Protein AF-A0A6V7LRF5-F1 (afdb_monomer_lite)

Secondary structure (DSSP, 8-state):
--TT---HHHHHHHHHHHHHTTHHHHHHHHHHHHHHHHHHHHHHS-TTS-HHHHHHHH--

InterPro domains:
  IPR008949 Isoprenoi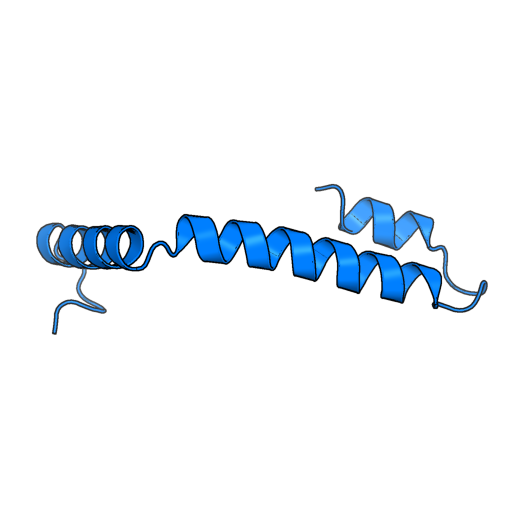d synthase domain superfamily [G3DSA:1.10.600.10] (1-60)
  IPR008949 Isoprenoid synthase domain superfamily [SSF48576] (2-59)
  IPR039702 Farnesyl pyrophosphate synthase-like [PTHR11525] (2-60)

Foldseek 3Di:
DLPPDPDVVSVVVVVVVCVVVVVVVVVVVVLVVVLVVVLVVLVVDPPVDDSVVVVVVSVD

Organism: NCBI:txid1563983

Radius of gyration: 18.41 Å; chains: 1; bounding box: 38×17×44 Å

pLDDT: mean 82.78, std 8.2, range [52.53, 92.75]

Structure (mmCIF, N/CA/C/O backbone):
data_AF-A0A6V7LRF5-F1
#
_entry.id   AF-A0A6V7LRF5-F1
#
loop_
_atom_site.group_PDB
_atom_site.id
_atom_site.type_symbol
_atom_site.label_atom_id
_atom_site.label_alt_id
_atom_site.label_comp_id
_atom_site.label_asym_id
_atom_site.label_entity_id
_atom_site.label_seq_id
_atom_site.pdbx_PDB_ins_code
_atom_site.Cartn_x
_atom_site.Cartn_y
_atom_site.Cartn_z
_atom_site.occupancy
_atom_site.B_iso_or_equiv
_atom_site.auth_seq_id
_atom_site.auth_comp_id
_atom_site.auth_asym_id
_atom_site.auth_atom_id
_atom_site.pdbx_PDB_model_num
ATOM 1 N N . ALA A 1 1 ? -18.984 -11.474 19.463 1.00 62.88 1 ALA A N 1
ATOM 2 C CA . ALA A 1 1 ? -18.385 -11.247 18.132 1.00 62.88 1 ALA A CA 1
ATOM 3 C C . ALA A 1 1 ? -19.049 -10.026 17.500 1.00 62.88 1 ALA A C 1
ATOM 5 O O . ALA A 1 1 ? -20.270 -9.989 17.456 1.00 62.88 1 ALA A O 1
ATOM 6 N N . CYS A 1 2 ? -18.277 -9.008 17.101 1.00 67.81 2 CYS A N 1
ATOM 7 C CA . CYS A 1 2 ? -18.798 -7.723 16.592 1.00 67.81 2 CYS A CA 1
ATOM 8 C C . CYS A 1 2 ? -18.588 -7.537 15.077 1.00 67.81 2 CYS A C 1
ATOM 10 O O . CYS A 1 2 ? -18.928 -6.493 14.537 1.00 67.81 2 CYS A O 1
ATOM 12 N N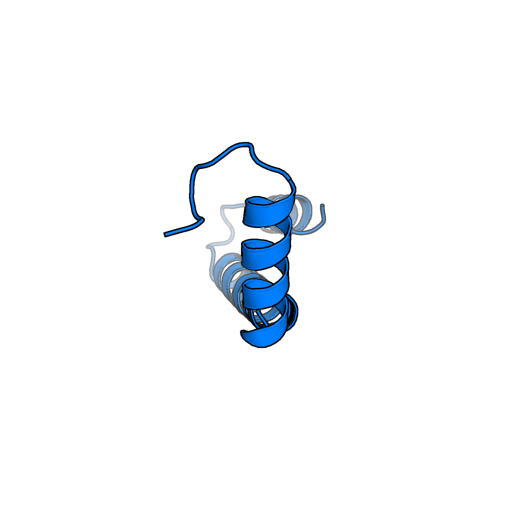 . TYR A 1 3 ? -18.026 -8.536 14.396 1.00 73.06 3 TYR A N 1
ATOM 13 C CA . TYR A 1 3 ? -17.730 -8.495 12.966 1.00 73.06 3 TYR A CA 1
ATOM 14 C C . TYR A 1 3 ? -18.952 -8.932 12.142 1.00 73.06 3 TYR A C 1
ATOM 16 O O . TYR A 1 3 ? -19.614 -9.896 12.524 1.00 73.06 3 TYR A O 1
ATOM 24 N N . GLY A 1 4 ? -19.255 -8.233 11.041 1.00 79.06 4 GLY A N 1
ATOM 25 C CA . GLY A 1 4 ? -20.379 -8.559 10.145 1.00 79.06 4 GLY A CA 1
ATOM 26 C C . GLY A 1 4 ? -21.755 -8.006 10.551 1.00 79.06 4 GLY A C 1
ATOM 27 O O . GLY A 1 4 ? -22.761 -8.417 9.984 1.00 79.06 4 GLY A O 1
ATOM 28 N N . TYR A 1 5 ? -21.816 -7.077 11.509 1.00 81.19 5 TYR A N 1
ATOM 29 C CA . TYR A 1 5 ? -23.055 -6.406 11.923 1.00 81.19 5 TYR A CA 1
ATOM 30 C C . TYR A 1 5 ? -23.069 -4.948 11.450 1.00 81.19 5 TYR A C 1
ATOM 32 O O . TYR A 1 5 ? -22.046 -4.272 11.525 1.00 81.19 5 TYR A O 1
ATOM 40 N N . ALA A 1 6 ? -24.234 -4.451 11.021 1.00 79.00 6 ALA A N 1
ATOM 41 C CA . ALA A 1 6 ? -24.418 -3.060 10.589 1.00 79.00 6 ALA A CA 1
ATOM 42 C C . ALA A 1 6 ? -24.520 -2.054 11.756 1.00 79.00 6 ALA A C 1
ATOM 44 O O . ALA A 1 6 ? -24.579 -0.849 11.521 1.00 79.00 6 ALA A O 1
ATOM 45 N N . ASP A 1 7 ? -24.534 -2.533 13.007 1.00 87.31 7 ASP A N 1
ATOM 46 C CA . ASP A 1 7 ? -24.609 -1.673 14.187 1.00 87.31 7 ASP A CA 1
ATOM 47 C C . ASP A 1 7 ? -23.381 -0.742 14.270 1.00 87.31 7 ASP A C 1
ATOM 49 O O . ASP A 1 7 ? -22.244 -1.230 14.344 1.00 87.31 7 ASP A O 1
ATOM 53 N N . PRO A 1 8 ? -23.572 0.589 14.340 1.00 83.50 8 PRO A N 1
ATOM 54 C CA . PRO A 1 8 ? -22.472 1.554 14.331 1.00 83.50 8 PRO A CA 1
ATOM 55 C C . PRO A 1 8 ? -21.517 1.389 15.522 1.00 83.50 8 PRO A C 1
ATOM 57 O O . PRO A 1 8 ? -20.310 1.573 15.371 1.00 83.50 8 PRO A O 1
ATOM 60 N N . GLU A 1 9 ? -22.011 0.954 16.685 1.00 84.44 9 GLU A N 1
ATOM 61 C CA . GLU A 1 9 ? -21.173 0.665 17.859 1.00 84.44 9 GLU A CA 1
ATOM 62 C C . GLU A 1 9 ? -20.241 -0.538 17.641 1.00 84.44 9 GLU A C 1
ATOM 64 O O . GLU A 1 9 ? -19.084 -0.538 18.072 1.00 84.44 9 GLU A O 1
ATOM 69 N N . LYS A 1 10 ? -20.717 -1.567 16.929 1.00 82.94 10 LYS A N 1
ATOM 70 C CA . LYS A 1 10 ? -19.918 -2.757 16.606 1.00 82.94 10 LYS A CA 1
ATOM 71 C C . LYS A 1 10 ? -18.861 -2.433 15.550 1.00 82.94 10 LYS A C 1
ATOM 73 O O . LYS A 1 10 ? -17.721 -2.875 15.693 1.00 82.94 10 LYS A O 1
ATOM 78 N N . VAL A 1 11 ? -19.198 -1.599 14.562 1.00 86.12 11 VAL A N 1
ATOM 79 C CA . VAL A 1 11 ? -18.243 -1.077 13.569 1.00 86.12 11 VAL A CA 1
ATOM 80 C C . VAL A 1 11 ? -17.170 -0.216 14.237 1.00 86.12 11 VAL A C 1
ATOM 82 O O . VAL A 1 11 ? -15.986 -0.404 13.960 1.00 86.12 11 VAL A O 1
ATOM 85 N N . ALA A 1 12 ? -17.547 0.679 15.156 1.00 86.94 12 ALA A N 1
ATOM 86 C CA . ALA A 1 12 ? -16.594 1.504 15.900 1.00 86.94 12 ALA A CA 1
ATOM 87 C C . ALA A 1 12 ? -15.612 0.653 16.720 1.00 86.94 12 ALA A C 1
ATOM 89 O O . ALA A 1 12 ? -14.413 0.932 16.740 1.00 86.94 12 ALA A O 1
ATOM 90 N N . ARG A 1 13 ? -16.092 -0.434 17.337 1.00 87.25 13 ARG A N 1
ATOM 91 C CA . ARG A 1 13 ? -15.239 -1.372 18.078 1.00 87.25 13 ARG A CA 1
ATOM 92 C C . ARG A 1 13 ? -14.253 -2.119 17.174 1.00 87.25 13 ARG A C 1
ATOM 94 O O . ARG A 1 13 ? -13.106 -2.302 17.565 1.00 87.25 13 ARG A O 1
ATOM 101 N N . VAL A 1 14 ? -14.675 -2.523 15.974 1.00 87.00 14 VAL A N 1
ATOM 102 C CA . VAL A 1 14 ? -13.787 -3.152 14.977 1.00 87.00 14 VAL A CA 1
ATOM 103 C C . VAL A 1 14 ? -12.757 -2.149 14.447 1.00 87.00 14 VAL A C 1
ATOM 105 O O . VAL A 1 14 ? -11.585 -2.492 14.346 1.00 87.00 14 VAL A O 1
ATOM 108 N N . ARG A 1 15 ? -13.157 -0.898 14.183 1.00 85.12 15 ARG A N 1
ATOM 109 C CA . ARG A 1 15 ? -12.227 0.170 13.774 1.00 85.12 15 ARG A CA 1
ATOM 110 C C . ARG A 1 15 ? -11.171 0.456 14.842 1.00 85.12 15 ARG A C 1
ATOM 112 O O . ARG A 1 15 ? -9.993 0.486 14.510 1.00 85.12 15 ARG A O 1
ATOM 119 N N . LYS A 1 16 ? -11.566 0.560 16.117 1.00 88.25 16 LYS A N 1
ATOM 120 C CA . LYS A 1 16 ? -10.615 0.693 17.236 1.00 88.25 16 LYS A CA 1
ATOM 121 C C . LYS A 1 16 ? -9.632 -0.467 17.305 1.00 88.25 16 LYS A C 1
ATOM 123 O O . LYS A 1 16 ? -8.439 -0.243 17.454 1.00 88.25 16 LYS A O 1
ATOM 128 N N . LEU A 1 17 ? -10.119 -1.698 17.151 1.00 89.00 17 LEU A N 1
ATOM 129 C CA . LEU A 1 17 ? -9.246 -2.868 17.112 1.00 89.00 17 LEU A CA 1
ATOM 130 C C . LEU A 1 17 ? -8.239 -2.773 15.956 1.00 89.00 17 LEU A C 1
ATOM 132 O O . LEU A 1 17 ? -7.088 -3.162 16.116 1.00 89.00 17 LEU A O 1
ATOM 136 N N . TYR A 1 18 ? -8.640 -2.233 14.802 1.00 87.69 18 TYR A N 1
ATOM 137 C CA . TYR A 1 18 ? -7.720 -2.039 13.684 1.00 87.69 18 TYR A CA 1
ATOM 138 C C . TYR A 1 18 ? -6.641 -0.991 13.960 1.00 87.69 18 TYR A C 1
ATOM 140 O O . TYR A 1 18 ? -5.484 -1.189 13.587 1.00 87.69 18 TYR A O 1
ATOM 148 N N . GLU A 1 19 ? -6.993 0.088 14.652 1.00 88.00 19 GLU A N 1
ATOM 149 C CA . GLU A 1 19 ? -6.035 1.094 15.117 1.00 88.00 19 GLU A CA 1
ATOM 150 C C . GLU A 1 19 ? -5.067 0.516 16.163 1.00 88.00 19 GLU A C 1
ATOM 152 O O . GLU A 1 19 ? -3.858 0.712 16.048 1.00 88.00 19 GLU A O 1
ATOM 157 N N . GLU A 1 20 ? -5.568 -0.254 17.135 1.00 89.81 20 GLU A N 1
ATOM 158 C CA . GLU A 1 20 ? -4.756 -0.925 18.164 1.00 89.81 20 GLU A CA 1
ATOM 159 C C . GLU A 1 20 ? -3.771 -1.933 17.560 1.00 89.81 20 GLU A C 1
ATOM 161 O O . GLU A 1 20 ? -2.607 -1.991 17.958 1.00 89.81 20 GLU A O 1
ATOM 166 N N . LEU A 1 21 ? -4.215 -2.685 16.549 1.00 88.81 21 LEU A N 1
ATOM 167 C CA . LEU A 1 21 ? -3.375 -3.600 15.772 1.00 88.81 21 LEU A CA 1
ATOM 168 C C . LEU A 1 21 ? -2.412 -2.870 14.826 1.00 88.81 21 LEU A C 1
ATOM 170 O O . L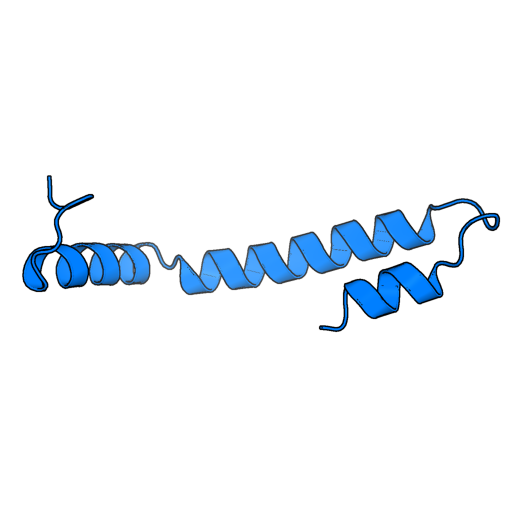EU A 1 21 ? -1.622 -3.522 14.146 1.00 88.81 21 LEU A O 1
ATOM 174 N N . LYS A 1 22 ? -2.474 -1.533 14.768 1.00 88.31 22 LYS A N 1
ATOM 175 C CA . LYS A 1 22 ? -1.673 -0.691 13.875 1.00 88.31 22 LYS A CA 1
ATOM 176 C C . LYS A 1 22 ? -1.797 -1.115 12.410 1.00 88.31 22 LYS A C 1
ATOM 178 O O . LYS A 1 22 ? -0.849 -0.975 11.642 1.00 88.31 22 LYS A O 1
ATOM 183 N N . LEU A 1 23 ? -2.980 -1.587 12.008 1.00 87.75 23 LEU A N 1
ATOM 184 C CA . LEU A 1 23 ? -3.267 -1.971 10.625 1.00 87.75 23 LEU A CA 1
ATOM 185 C C . LEU A 1 23 ? -2.958 -0.862 9.610 1.00 87.75 23 LEU A C 1
ATOM 187 O O . LEU A 1 23 ? -2.427 -1.201 8.559 1.00 87.75 23 LEU A O 1
ATOM 191 N N . PRO A 1 24 ? -3.191 0.437 9.898 1.00 86.75 24 PRO A N 1
ATOM 192 C CA . PRO A 1 24 ? -2.777 1.501 8.985 1.00 86.75 24 PRO A CA 1
ATOM 193 C C . PRO A 1 24 ? -1.262 1.542 8.754 1.00 86.75 24 PRO A C 1
ATOM 195 O O . PRO A 1 24 ? -0.819 1.729 7.627 1.00 86.75 24 PRO A O 1
ATOM 198 N N . ALA A 1 25 ? -0.462 1.321 9.802 1.00 88.06 25 ALA A N 1
ATOM 199 C CA . ALA A 1 25 ? 0.993 1.281 9.678 1.00 88.06 25 ALA A CA 1
ATOM 200 C C . ALA A 1 25 ? 1.465 0.004 8.968 1.00 88.06 25 ALA A C 1
ATOM 202 O O . ALA A 1 25 ? 2.331 0.074 8.105 1.00 88.06 25 ALA A O 1
ATOM 203 N N . ALA A 1 26 ? 0.859 -1.146 9.280 1.00 90.38 26 ALA A N 1
ATOM 204 C CA . ALA A 1 26 ? 1.147 -2.400 8.587 1.00 90.38 26 ALA A CA 1
ATOM 205 C C . ALA A 1 26 ? 0.793 -2.322 7.092 1.00 90.38 26 ALA A C 1
ATOM 207 O O . ALA A 1 26 ? 1.542 -2.827 6.262 1.00 90.38 26 ALA A O 1
ATOM 208 N N . TYR A 1 27 ? -0.318 -1.661 6.753 1.00 89.88 27 TYR A N 1
ATOM 209 C CA . TYR A 1 27 ? -0.709 -1.403 5.371 1.00 89.88 27 TYR A CA 1
ATOM 210 C C . TYR A 1 27 ? 0.302 -0.498 4.667 1.00 89.88 27 TYR A C 1
ATOM 212 O O . TYR A 1 27 ? 0.724 -0.842 3.575 1.00 89.88 27 TYR A O 1
ATOM 220 N N . ALA A 1 28 ? 0.740 0.598 5.296 1.00 88.62 28 ALA A N 1
ATOM 221 C CA . ALA A 1 28 ? 1.733 1.496 4.704 1.00 88.62 28 ALA A CA 1
ATOM 222 C C . ALA A 1 28 ? 3.063 0.780 4.406 1.00 88.62 28 ALA A C 1
ATOM 224 O O . ALA A 1 28 ? 3.599 0.915 3.311 1.00 88.62 28 ALA A O 1
ATOM 225 N N . SER A 1 29 ? 3.562 -0.034 5.345 1.00 91.12 29 SER A N 1
ATOM 226 C CA . SER A 1 29 ? 4.762 -0.848 5.108 1.00 91.12 29 SER A CA 1
ATOM 227 C C . SER A 1 29 ? 4.548 -1.879 3.999 1.00 91.12 29 SER A C 1
ATOM 229 O O . SER A 1 29 ? 5.393 -2.022 3.124 1.00 91.12 29 SER A O 1
ATOM 231 N N . TYR A 1 30 ? 3.400 -2.563 3.993 1.00 92.75 30 TYR A N 1
ATOM 232 C CA . TYR A 1 30 ? 3.066 -3.519 2.937 1.00 92.75 30 TYR A CA 1
ATOM 233 C C . TYR A 1 30 ? 2.944 -2.853 1.562 1.00 92.75 30 TYR A C 1
ATOM 235 O O . TYR A 1 30 ? 3.359 -3.434 0.567 1.00 92.75 30 TYR A O 1
ATOM 243 N N . GLU A 1 31 ? 2.372 -1.652 1.494 1.00 90.50 31 GLU A N 1
ATOM 244 C CA . GLU A 1 31 ? 2.220 -0.884 0.261 1.00 90.50 31 GLU A CA 1
ATOM 245 C C . GLU A 1 31 ? 3.584 -0.492 -0.312 1.00 90.50 31 GLU A C 1
ATOM 247 O O . GLU A 1 31 ? 3.814 -0.692 -1.503 1.00 90.50 31 GLU A O 1
ATOM 252 N N . GLU A 1 32 ? 4.514 -0.032 0.529 1.00 89.75 32 GLU A N 1
ATOM 253 C CA . GLU A 1 32 ? 5.891 0.268 0.121 1.00 89.75 32 GLU A CA 1
ATOM 254 C C . GLU A 1 32 ? 6.632 -0.992 -0.356 1.00 89.75 32 GLU A C 1
ATOM 256 O O . GLU A 1 32 ? 7.218 -1.002 -1.442 1.00 89.75 32 GLU A O 1
ATOM 261 N N . ASP A 1 33 ? 6.553 -2.085 0.407 1.00 92.44 33 ASP A N 1
ATOM 262 C CA . ASP A 1 33 ? 7.185 -3.358 0.053 1.00 92.44 33 ASP A CA 1
ATOM 263 C C . ASP A 1 33 ? 6.618 -3.934 -1.252 1.00 92.44 33 ASP A C 1
ATOM 265 O O . ASP A 1 33 ? 7.367 -4.375 -2.129 1.00 92.44 33 ASP A O 1
ATOM 269 N N . ALA A 1 34 ? 5.294 -3.902 -1.414 1.00 90.38 34 ALA A N 1
ATOM 270 C CA . ALA A 1 34 ? 4.623 -4.350 -2.627 1.00 90.38 34 ALA A CA 1
ATOM 271 C C . ALA A 1 34 ? 5.001 -3.467 -3.821 1.00 90.38 34 ALA A C 1
ATOM 273 O O . ALA A 1 34 ? 5.307 -3.994 -4.890 1.00 90.38 34 ALA A O 1
ATOM 274 N N . TYR A 1 35 ? 5.043 -2.143 -3.644 1.00 89.25 35 TYR A N 1
ATOM 275 C CA . TYR A 1 35 ? 5.457 -1.208 -4.687 1.00 89.25 35 TYR A CA 1
ATOM 276 C C . TYR A 1 35 ? 6.886 -1.500 -5.159 1.00 89.25 35 TYR A C 1
ATOM 278 O O . TYR A 1 35 ? 7.135 -1.622 -6.363 1.00 89.25 35 TYR A O 1
ATOM 286 N N . ASN A 1 36 ? 7.813 -1.687 -4.218 1.00 89.19 36 ASN A N 1
ATOM 287 C CA . ASN A 1 36 ? 9.204 -2.024 -4.507 1.00 89.19 36 ASN A CA 1
ATOM 288 C C . ASN A 1 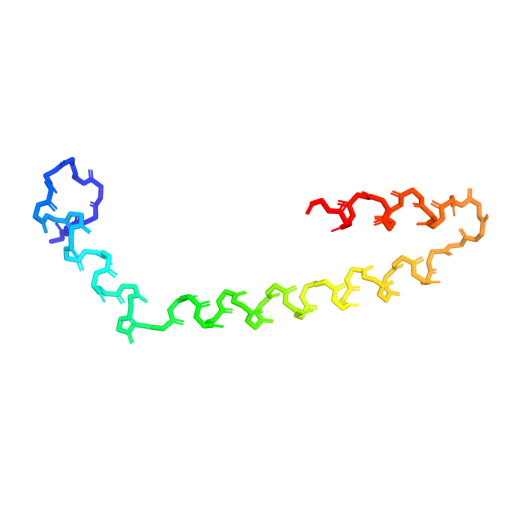36 ? 9.326 -3.389 -5.200 1.00 89.19 36 ASN A C 1
ATOM 290 O O . ASN A 1 36 ? 10.041 -3.512 -6.195 1.00 89.19 36 ASN A O 1
ATOM 294 N N . SER A 1 37 ? 8.590 -4.400 -4.727 1.00 90.94 37 SER A N 1
ATOM 295 C CA . SER A 1 37 ? 8.594 -5.739 -5.325 1.00 90.94 37 SER A CA 1
ATOM 296 C C . SER A 1 37 ? 8.075 -5.724 -6.761 1.00 90.94 37 SER A C 1
ATOM 298 O O . SER A 1 37 ? 8.721 -6.275 -7.649 1.00 90.94 37 SER A O 1
ATOM 300 N N . ILE A 1 38 ? 6.934 -5.072 -7.011 1.00 88.56 38 ILE A N 1
ATOM 301 C CA . ILE A 1 38 ? 6.342 -5.009 -8.353 1.00 88.56 38 ILE A CA 1
ATOM 302 C C . ILE A 1 38 ? 7.255 -4.205 -9.285 1.00 88.56 38 ILE A C 1
ATOM 304 O O . ILE A 1 38 ? 7.461 -4.607 -10.428 1.00 88.56 38 ILE A O 1
ATOM 308 N N . THR A 1 39 ? 7.856 -3.115 -8.800 1.00 85.88 39 THR A N 1
ATOM 309 C CA . THR A 1 39 ? 8.833 -2.331 -9.572 1.00 85.88 39 THR A CA 1
ATOM 310 C C . THR A 1 39 ? 10.035 -3.187 -9.977 1.00 85.88 39 THR A C 1
ATOM 312 O O . THR A 1 39 ? 10.375 -3.239 -11.158 1.00 85.88 39 THR A O 1
ATOM 315 N N . ALA A 1 40 ? 10.619 -3.937 -9.038 1.00 88.69 40 ALA A N 1
ATOM 316 C CA . ALA A 1 40 ? 11.733 -4.840 -9.320 1.00 88.69 40 ALA A CA 1
ATOM 317 C C . ALA A 1 40 ? 11.352 -5.955 -10.309 1.00 88.69 40 ALA A C 1
ATOM 319 O O . ALA A 1 40 ? 12.179 -6.399 -11.106 1.00 88.69 40 ALA A O 1
ATOM 320 N N . ASP A 1 41 ? 10.108 -6.429 -10.277 1.00 87.19 41 ASP A N 1
ATOM 321 C CA . ASP A 1 41 ? 9.631 -7.437 -11.220 1.00 87.19 41 ASP A CA 1
ATOM 322 C C . ASP A 1 41 ? 9.390 -6.855 -12.617 1.00 87.19 41 ASP A C 1
ATOM 324 O O . ASP A 1 41 ? 9.720 -7.511 -13.605 1.00 87.19 41 ASP A O 1
ATOM 328 N N . ILE A 1 42 ? 8.919 -5.607 -12.719 1.00 85.62 42 ILE A N 1
ATOM 329 C CA . ILE A 1 42 ? 8.813 -4.872 -13.990 1.00 85.62 42 ILE A CA 1
ATOM 330 C C . ILE A 1 42 ? 10.193 -4.671 -14.620 1.00 85.62 42 ILE A C 1
ATOM 332 O O . ILE A 1 42 ? 10.339 -4.838 -15.830 1.00 85.62 42 ILE A O 1
ATOM 336 N N . GLU A 1 43 ? 11.215 -4.359 -13.823 1.00 83.06 43 GLU A N 1
ATOM 337 C CA . GLU A 1 43 ? 12.595 -4.211 -14.304 1.00 83.06 43 GLU A CA 1
ATOM 338 C C . GLU A 1 43 ? 13.171 -5.521 -14.858 1.00 83.06 43 GLU A C 1
ATOM 340 O O . GLU A 1 43 ? 13.900 -5.504 -15.851 1.00 83.06 43 GLU A O 1
ATOM 345 N N . LYS A 1 44 ? 12.805 -6.667 -14.268 1.00 84.00 44 LYS A N 1
ATOM 346 C CA . LYS A 1 44 ? 13.208 -8.002 -14.744 1.00 84.00 44 LYS A CA 1
ATOM 347 C C . LYS A 1 44 ? 12.451 -8.456 -15.995 1.00 84.00 44 LYS A C 1
ATOM 349 O O . LYS A 1 44 ? 12.839 -9.465 -16.591 1.00 84.00 44 LYS A O 1
ATOM 354 N N . LEU A 1 45 ? 11.368 -7.777 -16.392 1.00 81.06 45 LEU A N 1
ATOM 355 C CA . LEU A 1 45 ? 10.616 -8.166 -17.583 1.00 81.06 45 LEU A CA 1
ATOM 356 C C . LEU A 1 45 ? 11.473 -7.991 -18.849 1.00 81.06 45 LEU A C 1
ATOM 358 O O . LEU A 1 45 ? 12.163 -6.978 -19.012 1.00 81.06 45 LEU A O 1
ATOM 362 N N . PRO A 1 46 ? 11.406 -8.953 -19.786 1.00 76.31 46 PRO A N 1
ATOM 363 C CA . PRO A 1 46 ? 12.132 -8.863 -21.044 1.00 76.31 46 PRO A CA 1
ATOM 364 C C . PRO A 1 46 ? 11.661 -7.657 -21.873 1.00 76.31 46 PRO A C 1
ATOM 366 O O . PRO A 1 46 ? 10.466 -7.366 -21.921 1.00 76.31 46 PRO A O 1
ATOM 369 N N . ASP A 1 47 ? 12.584 -7.029 -22.616 1.00 69.31 47 ASP A N 1
ATOM 370 C CA . ASP A 1 47 ? 12.387 -5.815 -23.448 1.00 69.31 47 ASP A CA 1
ATOM 371 C C . ASP A 1 47 ? 11.268 -5.890 -24.508 1.00 69.31 47 ASP A C 1
ATOM 373 O O . ASP A 1 47 ? 10.991 -4.919 -25.208 1.00 69.31 47 ASP A O 1
ATOM 377 N N . ARG A 1 48 ? 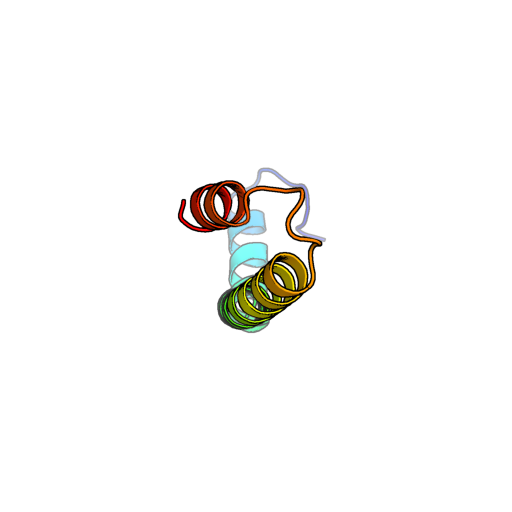10.592 -7.036 -24.647 1.00 68.19 48 ARG A N 1
ATOM 378 C CA . ARG A 1 48 ? 9.408 -7.179 -25.506 1.00 68.19 48 ARG A CA 1
ATOM 379 C C . ARG A 1 48 ? 8.154 -6.527 -24.926 1.00 68.19 48 ARG A C 1
ATOM 381 O O . ARG A 1 48 ? 7.175 -6.390 -25.657 1.00 68.19 48 ARG A O 1
ATOM 388 N N . LEU A 1 49 ? 8.156 -6.164 -23.644 1.00 70.25 49 LEU A N 1
ATOM 389 C CA . LEU A 1 49 ? 7.028 -5.521 -22.978 1.00 70.25 49 LEU A CA 1
ATOM 390 C C . LEU A 1 49 ? 7.395 -4.085 -22.577 1.00 70.25 49 LEU A C 1
ATOM 392 O O . LEU A 1 49 ? 8.434 -3.880 -21.950 1.00 70.25 49 LEU A O 1
ATOM 396 N N . PRO A 1 50 ? 6.557 -3.084 -22.902 1.00 73.06 50 PRO A N 1
ATOM 397 C CA . PRO A 1 50 ? 6.818 -1.705 -22.517 1.00 73.06 50 PRO A CA 1
ATOM 398 C C . PRO A 1 50 ? 6.683 -1.558 -20.998 1.00 73.06 50 PRO A C 1
ATOM 400 O O . PRO A 1 50 ? 5.575 -1.466 -20.467 1.00 73.06 50 PRO A O 1
ATOM 403 N N . ARG A 1 51 ? 7.823 -1.521 -20.298 1.00 72.12 51 ARG A N 1
ATOM 404 C CA . ARG A 1 51 ? 7.908 -1.284 -18.845 1.00 72.12 51 ARG A CA 1
ATOM 405 C C . ARG A 1 51 ? 7.180 -0.000 -18.433 1.00 72.12 51 ARG A C 1
ATOM 407 O O . ARG A 1 51 ? 6.492 0.011 -17.416 1.00 72.12 51 ARG A O 1
ATOM 414 N N . ASP A 1 52 ? 7.217 1.030 -19.282 1.00 74.69 52 ASP A N 1
ATOM 415 C CA . ASP A 1 52 ? 6.511 2.307 -19.090 1.00 74.69 52 ASP A CA 1
ATOM 416 C C . ASP A 1 52 ? 5.002 2.158 -18.867 1.00 74.69 52 ASP A C 1
ATOM 418 O O . ASP A 1 52 ? 4.392 2.959 -18.157 1.00 74.69 52 ASP A O 1
ATOM 422 N N . LEU A 1 53 ? 4.377 1.135 -19.460 1.00 79.31 53 LEU A N 1
ATOM 423 C CA . LEU A 1 53 ? 2.955 0.876 -19.260 1.00 79.31 53 LEU A CA 1
ATOM 424 C C . LEU A 1 53 ? 2.687 0.435 -17.817 1.00 79.31 53 LEU A C 1
ATOM 426 O O . LEU A 1 53 ? 1.757 0.933 -17.189 1.00 79.31 53 LEU A O 1
ATOM 430 N N . PHE A 1 54 ? 3.518 -0.456 -17.278 1.00 78.81 54 PHE A N 1
ATOM 431 C CA . PHE A 1 54 ? 3.371 -0.949 -15.910 1.00 78.81 54 PHE A CA 1
ATOM 432 C C . PHE A 1 54 ? 3.668 0.141 -14.876 1.00 78.81 54 PHE A C 1
ATOM 434 O O . PHE A 1 54 ? 2.925 0.264 -13.905 1.00 78.81 54 PHE A O 1
ATOM 441 N N . HIS A 1 55 ? 4.659 1.005 -15.126 1.00 75.25 55 HIS A N 1
ATOM 442 C CA . HIS A 1 55 ? 4.899 2.181 -14.282 1.00 75.25 55 HIS A CA 1
ATOM 443 C C . HIS A 1 55 ? 3.700 3.143 -14.263 1.00 75.25 55 HIS A C 1
ATOM 445 O O . HIS A 1 55 ? 3.344 3.643 -13.199 1.00 75.25 55 HIS A O 1
ATOM 451 N N . LYS A 1 56 ? 3.017 3.348 -15.401 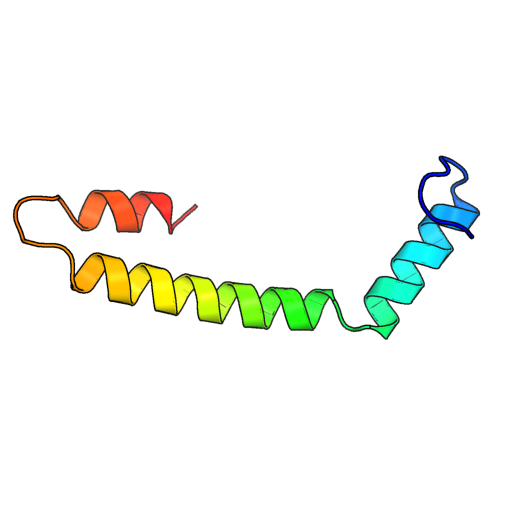1.00 79.50 56 LYS A N 1
ATOM 452 C CA . LYS A 1 56 ? 1.770 4.137 -15.453 1.00 79.50 56 LYS A CA 1
ATOM 453 C C . LYS A 1 56 ? 0.606 3.505 -14.689 1.00 79.50 56 LYS A C 1
ATOM 455 O O . LYS A 1 56 ? -0.275 4.228 -14.248 1.00 79.50 56 LYS A O 1
ATOM 460 N N . PHE A 1 57 ? 0.568 2.180 -14.560 1.00 80.62 57 PHE A N 1
ATOM 461 C CA . PHE A 1 57 ? -0.452 1.500 -13.756 1.00 80.62 57 PHE A CA 1
ATOM 462 C C . PHE A 1 57 ? -0.150 1.543 -12.252 1.00 80.62 57 PHE A C 1
ATOM 464 O O . PHE A 1 57 ? -1.090 1.537 -11.460 1.00 80.62 57 PHE A O 1
ATOM 471 N N . LEU A 1 58 ? 1.130 1.600 -11.873 1.00 81.69 58 LEU A N 1
ATOM 472 C CA . LEU A 1 58 ? 1.588 1.759 -10.487 1.00 81.69 58 LEU A CA 1
ATOM 473 C C . LEU A 1 58 ? 1.435 3.192 -9.965 1.00 81.69 58 LEU A C 1
ATOM 475 O O . LEU A 1 58 ? 1.104 3.378 -8.800 1.00 81.69 58 LEU A O 1
ATOM 479 N N . GLN A 1 59 ? 1.656 4.198 -10.813 1.00 69.56 59 GLN A N 1
ATOM 480 C CA . GLN A 1 59 ? 1.371 5.598 -10.495 1.00 69.56 59 GLN A CA 1
ATOM 481 C C . GLN A 1 59 ? -0.116 5.886 -10.725 1.00 69.56 59 GLN A C 1
ATOM 483 O O . GLN A 1 59 ? -0.498 6.361 -11.796 1.00 69.56 59 GLN A O 1
ATOM 488 N N . LYS A 1 60 ? -0.965 5.570 -9.748 1.00 52.53 60 LYS A N 1
ATOM 489 C CA . LYS A 1 60 ? -2.382 5.944 -9.777 1.00 52.53 60 LYS A CA 1
ATOM 490 C C . LYS A 1 60 ? -2.722 6.948 -8.689 1.00 52.53 60 LYS A C 1
ATOM 492 O O . LYS A 1 60 ? -2.185 6.798 -7.574 1.00 52.53 60 LYS A O 1
#

Sequence (60 aa):
ACYGYADPEKVARVRKLYEELKLPAAYASYEEDAYNSITADIEKLPDRLPRDLFHKFLQK